Protein AF-A0A952BEF7-F1 (afdb_monomer)

Radius of gyration: 20.25 Å; Cα contacts (8 Å, |Δi|>4): 62; chains: 1; bounding box: 41×37×59 Å

Sequence (118 aa):
RTRELLAWWRDQSPYNELEHFIFFGRDGSTHLNAKTIGRKIPPAMVRAGIEIGDRWLSAHSLRHTYNTRLQKLLPEAMLRYMIGHKSRAMTKRYTHITPEERLVELQSALEQIDTAWE

Structure (mmCIF, N/CA/C/O backbone):
data_AF-A0A952BEF7-F1
#
_entry.id   AF-A0A952BEF7-F1
#
loop_
_atom_site.group_PDB
_atom_site.id
_atom_site.type_symbol
_atom_site.label_atom_id
_atom_site.label_alt_id
_atom_site.label_comp_id
_atom_site.label_asym_id
_atom_site.label_entity_id
_atom_site.label_seq_id
_atom_site.pdbx_PDB_ins_code
_atom_site.Cartn_x
_atom_site.Cartn_y
_atom_site.Cartn_z
_atom_site.occupancy
_atom_site.B_iso_or_equiv
_atom_site.auth_seq_id
_atom_site.auth_comp_id
_atom_site.auth_asym_id
_atom_site.auth_atom_id
_atom_site.pdbx_PDB_model_num
ATOM 1 N N . ARG A 1 1 ? -12.086 -6.585 -7.124 1.00 78.69 1 ARG A N 1
ATOM 2 C CA . ARG A 1 1 ? -11.290 -5.396 -7.524 1.00 78.69 1 ARG A CA 1
ATOM 3 C C . ARG A 1 1 ? -9.765 -5.571 -7.499 1.00 78.69 1 ARG A C 1
ATOM 5 O O . ARG A 1 1 ? -9.169 -5.477 -8.558 1.00 78.69 1 ARG A O 1
ATOM 12 N N . THR A 1 2 ? -9.082 -5.827 -6.369 1.00 81.81 2 THR A N 1
ATOM 13 C CA . THR A 1 2 ? -7.594 -5.936 -6.371 1.00 81.81 2 THR A CA 1
ATOM 14 C C . THR A 1 2 ? -7.068 -7.053 -7.279 1.00 81.81 2 THR A C 1
ATOM 16 O O . THR A 1 2 ? -6.123 -6.837 -8.029 1.00 81.81 2 THR A O 1
ATOM 19 N N . ARG A 1 3 ? -7.705 -8.233 -7.249 1.00 86.94 3 ARG A N 1
ATOM 20 C CA . ARG A 1 3 ? -7.354 -9.352 -8.138 1.00 86.94 3 ARG A CA 1
ATOM 21 C C . ARG A 1 3 ? -7.569 -9.010 -9.612 1.00 86.94 3 ARG A C 1
ATOM 23 O O . ARG A 1 3 ? -6.698 -9.310 -10.412 1.00 86.94 3 ARG A O 1
ATOM 30 N N . GLU A 1 4 ? -8.674 -8.342 -9.946 1.00 92.75 4 GLU A N 1
ATOM 31 C CA . GLU A 1 4 ? -8.949 -7.881 -11.317 1.00 92.75 4 GLU A CA 1
ATOM 32 C C . GLU A 1 4 ? -7.873 -6.910 -11.810 1.00 92.75 4 GLU A C 1
ATOM 34 O O . GLU A 1 4 ? -7.379 -7.072 -12.915 1.00 92.75 4 GLU A O 1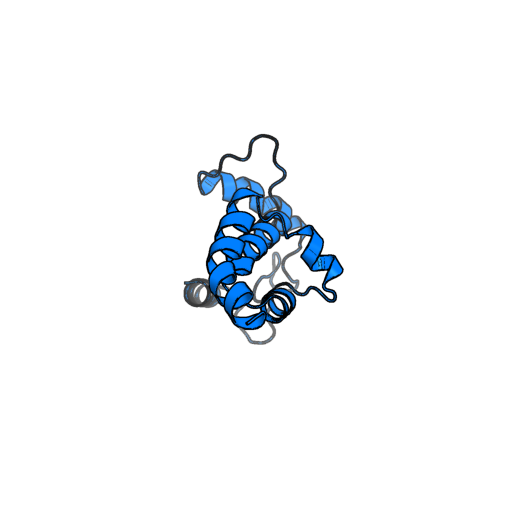
ATOM 39 N N . LEU A 1 5 ? -7.459 -5.941 -10.983 1.00 91.44 5 LEU A N 1
ATOM 40 C CA . LEU A 1 5 ? -6.411 -4.984 -11.357 1.00 91.44 5 LEU A CA 1
ATOM 41 C C . LEU A 1 5 ? -5.048 -5.656 -11.555 1.00 91.44 5 LEU A C 1
ATOM 43 O O . LEU A 1 5 ? -4.315 -5.287 -12.466 1.00 91.44 5 LEU A O 1
ATOM 47 N N . LEU A 1 6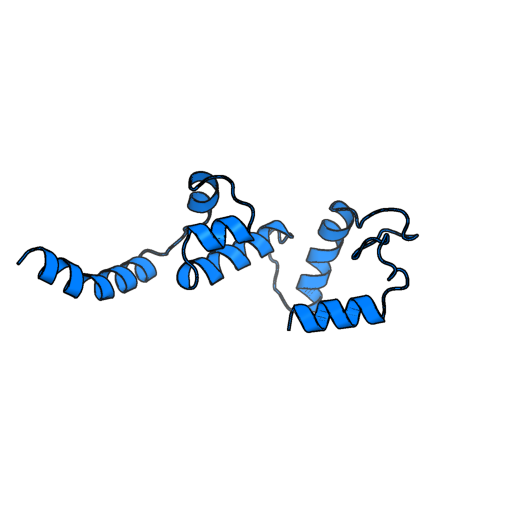 ? -4.705 -6.639 -10.718 1.00 90.06 6 LEU A N 1
ATOM 48 C CA . LEU A 1 6 ? -3.470 -7.411 -10.880 1.00 90.06 6 LEU A CA 1
ATOM 49 C C . LEU A 1 6 ? -3.515 -8.316 -12.114 1.00 90.06 6 LEU A C 1
ATOM 51 O O . LEU A 1 6 ? -2.504 -8.438 -12.798 1.00 90.06 6 LEU A O 1
ATOM 55 N N . ALA A 1 7 ? -4.664 -8.929 -12.404 1.00 91.62 7 ALA A N 1
ATOM 56 C CA . ALA A 1 7 ? -4.856 -9.718 -13.616 1.00 91.62 7 ALA A CA 1
ATOM 57 C C . ALA A 1 7 ? -4.721 -8.834 -14.862 1.00 91.62 7 ALA A C 1
ATOM 59 O O . ALA A 1 7 ? -3.889 -9.117 -15.714 1.00 91.62 7 ALA A O 1
ATOM 60 N N . TRP A 1 8 ? -5.429 -7.701 -14.888 1.00 94.69 8 TRP A N 1
ATOM 61 C CA . TRP A 1 8 ? -5.325 -6.700 -15.948 1.00 94.69 8 TRP A CA 1
ATOM 62 C C . TRP A 1 8 ? -3.883 -6.216 -16.156 1.00 94.69 8 TRP A C 1
ATOM 64 O O . TRP A 1 8 ? -3.414 -6.148 -17.286 1.00 94.69 8 TRP A O 1
ATOM 74 N N . TRP A 1 9 ? -3.152 -5.923 -15.074 1.00 93.50 9 TRP A N 1
ATOM 75 C CA . TRP A 1 9 ? -1.743 -5.532 -15.163 1.00 93.50 9 TRP A CA 1
ATOM 76 C C . TRP A 1 9 ? -0.878 -6.643 -15.763 1.00 93.50 9 TRP A C 1
ATOM 78 O O . TRP A 1 9 ? -0.046 -6.372 -16.624 1.00 93.50 9 TRP A O 1
ATOM 88 N N . ARG A 1 10 ? -1.075 -7.892 -15.329 1.00 92.06 10 ARG A N 1
ATOM 89 C CA . ARG A 1 10 ? -0.313 -9.041 -15.830 1.00 92.06 10 ARG A CA 1
ATOM 90 C C . ARG A 1 10 ? -0.546 -9.267 -17.323 1.00 92.06 10 ARG A C 1
ATOM 92 O O . ARG A 1 10 ? 0.412 -9.567 -18.025 1.00 92.06 10 ARG A O 1
ATOM 99 N N . ASP A 1 11 ? -1.773 -9.075 -17.798 1.00 93.50 11 ASP A N 1
ATOM 100 C CA . ASP A 1 11 ? -2.123 -9.231 -19.214 1.00 93.50 11 ASP A CA 1
ATOM 101 C C . ASP A 1 11 ? -1.455 -8.165 -20.102 1.00 93.50 11 ASP A C 1
ATOM 103 O O . ASP A 1 11 ? -1.219 -8.400 -21.283 1.00 93.50 11 ASP A O 1
ATOM 107 N N . GLN A 1 12 ? -1.117 -7.002 -19.535 1.00 92.81 12 GLN A N 1
ATOM 108 C CA . GLN A 1 12 ? -0.412 -5.921 -20.233 1.00 92.81 12 GLN A CA 1
ATOM 109 C C . GLN A 1 12 ? 1.100 -5.902 -19.971 1.00 92.81 12 GLN A C 1
ATOM 111 O O . GLN A 1 12 ? 1.825 -5.134 -20.606 1.00 92.81 12 GLN A O 1
ATOM 116 N N . SER A 1 13 ? 1.584 -6.702 -19.019 1.00 92.31 13 SER A N 1
ATOM 117 C CA . SER A 1 13 ? 2.989 -6.700 -18.627 1.00 92.31 13 SER A CA 1
ATOM 118 C C . SER A 1 13 ? 3.855 -7.294 -19.743 1.00 92.31 13 SER A C 1
ATOM 120 O O . SER A 1 13 ? 3.618 -8.434 -20.143 1.00 92.31 13 SER A O 1
ATOM 122 N N . PRO A 1 14 ? 4.908 -6.589 -20.199 1.00 93.19 14 PRO A N 1
ATOM 123 C CA . PRO A 1 14 ? 5.870 -7.143 -21.150 1.00 93.19 14 PRO A CA 1
ATOM 124 C C . PRO A 1 14 ? 6.698 -8.296 -20.557 1.00 93.19 14 PRO A C 1
ATOM 126 O O . PRO A 1 14 ? 7.295 -9.057 -21.309 1.00 93.19 14 PRO A O 1
ATOM 129 N N . TYR A 1 15 ? 6.721 -8.439 -19.226 1.00 91.69 15 TYR A N 1
ATOM 130 C CA . TYR A 1 15 ? 7.379 -9.536 -18.514 1.00 91.69 15 TYR A CA 1
ATOM 131 C C . TYR A 1 15 ? 6.325 -10.306 -17.711 1.00 91.69 15 TYR A C 1
ATOM 133 O O . TYR A 1 15 ? 5.848 -9.820 -16.680 1.00 91.69 15 TYR A O 1
ATOM 141 N N . ASN A 1 16 ? 5.898 -11.467 -18.210 1.00 89.81 16 ASN A N 1
ATOM 142 C CA . ASN A 1 16 ? 4.771 -12.225 -17.641 1.00 89.81 16 ASN A CA 1
ATOM 143 C C . ASN A 1 16 ? 5.035 -13.731 -17.441 1.00 89.81 16 ASN A C 1
ATOM 145 O O . ASN A 1 16 ? 4.164 -14.438 -16.936 1.00 89.81 16 ASN A O 1
ATOM 149 N N . GLU A 1 17 ? 6.229 -14.213 -17.790 1.00 89.38 17 GLU A N 1
ATOM 150 C CA . GLU A 1 17 ? 6.688 -15.561 -17.431 1.00 89.38 17 GLU A CA 1
ATOM 151 C C . GLU A 1 17 ? 6.907 -15.741 -15.919 1.00 89.38 17 GLU A C 1
ATOM 153 O O . GLU A 1 17 ? 7.021 -14.774 -15.165 1.00 89.38 17 GLU A O 1
ATOM 158 N N . LEU A 1 18 ? 6.982 -17.000 -15.476 1.00 87.81 18 LEU A N 1
ATOM 159 C CA . LEU A 1 18 ? 7.004 -17.385 -14.060 1.00 87.81 18 LEU A CA 1
ATOM 160 C C . LEU A 1 18 ? 8.180 -16.789 -13.268 1.00 87.81 18 LEU A C 1
ATOM 162 O O . LEU A 1 18 ? 8.030 -16.492 -12.085 1.00 87.81 18 LEU A O 1
ATOM 166 N N . GLU A 1 19 ? 9.335 -16.621 -13.909 1.00 89.94 19 GLU A N 1
ATOM 167 C CA . GLU A 1 19 ? 10.563 -16.126 -13.272 1.00 89.94 19 GLU A CA 1
ATOM 168 C C . GLU A 1 19 ? 10.647 -14.595 -13.243 1.00 89.94 19 GLU A C 1
ATOM 170 O O . GLU A 1 19 ? 11.476 -14.020 -12.534 1.00 89.94 19 GLU A O 1
ATOM 175 N N . HIS A 1 20 ? 9.773 -13.910 -13.982 1.00 93.25 20 HIS A N 1
ATOM 176 C CA . HIS A 1 20 ? 9.775 -12.460 -14.040 1.00 93.25 20 HIS A CA 1
ATOM 177 C C . HIS A 1 20 ? 9.164 -11.830 -12.788 1.00 93.25 20 HIS A C 1
ATOM 179 O O . HIS A 1 20 ? 8.199 -12.311 -12.188 1.00 93.25 20 HIS A O 1
ATOM 185 N N . PHE A 1 21 ? 9.686 -10.662 -12.418 1.00 94.50 21 PHE A N 1
ATOM 186 C CA . PHE A 1 21 ? 9.082 -9.860 -11.365 1.00 94.50 21 PHE A CA 1
ATOM 187 C C . PHE A 1 21 ? 7.706 -9.337 -11.795 1.00 94.50 21 PHE A C 1
ATOM 189 O O . PHE A 1 21 ? 7.577 -8.691 -12.831 1.00 94.50 21 PHE A O 1
ATOM 196 N N . ILE A 1 22 ? 6.697 -9.496 -10.929 1.00 92.88 22 ILE A N 1
ATOM 197 C CA . ILE A 1 22 ? 5.346 -8.930 -11.136 1.00 92.88 22 ILE A CA 1
ATOM 198 C C . ILE A 1 22 ? 5.408 -7.404 -11.336 1.00 92.88 22 ILE A C 1
ATOM 200 O O . ILE A 1 22 ? 4.677 -6.839 -12.148 1.00 92.88 22 ILE A O 1
ATOM 204 N N . PHE A 1 23 ? 6.287 -6.734 -10.585 1.00 94.19 23 PHE A N 1
ATOM 205 C CA . PHE A 1 23 ? 6.613 -5.321 -10.751 1.00 94.19 23 PHE A CA 1
ATOM 206 C C . PHE A 1 23 ? 8.121 -5.183 -10.936 1.00 94.19 23 PHE A C 1
ATOM 208 O O . PHE A 1 23 ? 8.900 -5.477 -10.026 1.00 94.19 23 PHE A O 1
ATOM 215 N N . PHE A 1 24 ? 8.520 -4.712 -12.108 1.00 94.88 24 PHE A N 1
ATOM 216 C CA . PHE A 1 24 ? 9.899 -4.739 -12.575 1.00 94.88 24 PHE A CA 1
ATOM 217 C C . PHE A 1 24 ? 10.488 -3.329 -12.744 1.00 94.88 24 PHE A C 1
ATOM 219 O O . PHE A 1 24 ? 9.785 -2.314 -12.720 1.00 94.88 24 PHE A O 1
ATOM 226 N N . GLY A 1 25 ? 11.816 -3.280 -12.844 1.00 92.31 25 GLY A N 1
ATOM 227 C CA . GLY A 1 25 ? 12.612 -2.099 -13.151 1.00 92.31 25 GLY A CA 1
ATOM 228 C C . GLY A 1 25 ? 12.519 -1.702 -14.626 1.00 92.31 25 GLY A C 1
ATOM 229 O O . GLY A 1 25 ? 11.516 -1.928 -15.286 1.00 92.31 25 GLY A O 1
ATOM 230 N N . ARG A 1 26 ? 13.558 -1.065 -15.169 1.00 89.19 26 ARG A N 1
ATOM 231 C CA . ARG A 1 26 ? 13.511 -0.532 -16.542 1.00 89.19 26 ARG A CA 1
ATOM 232 C C . ARG A 1 26 ? 13.467 -1.624 -17.621 1.00 89.19 26 ARG A C 1
ATOM 234 O O . ARG A 1 26 ? 12.824 -1.422 -18.643 1.00 89.19 26 ARG A O 1
ATOM 241 N N . ASP A 1 27 ? 14.152 -2.736 -17.396 1.00 89.88 27 ASP A N 1
ATOM 242 C CA . ASP A 1 27 ? 14.457 -3.774 -18.390 1.00 89.88 27 ASP A CA 1
ATOM 243 C C . ASP A 1 27 ? 14.017 -5.183 -17.953 1.00 89.88 27 ASP A C 1
ATOM 245 O O . ASP A 1 27 ? 14.472 -6.173 -18.511 1.00 89.88 27 ASP A O 1
ATOM 249 N N . GLY A 1 28 ? 13.174 -5.297 -16.920 1.00 91.00 28 GLY A N 1
ATOM 250 C CA . GLY A 1 28 ? 12.707 -6.599 -16.426 1.00 91.00 28 GLY A CA 1
ATOM 251 C C . GLY A 1 28 ? 13.703 -7.350 -15.535 1.00 91.00 28 GLY A C 1
ATOM 252 O O . GLY A 1 28 ? 13.282 -8.177 -14.733 1.00 91.00 28 GLY A O 1
ATOM 253 N N . SER A 1 29 ? 14.997 -7.015 -15.599 1.00 91.44 29 SER A N 1
ATOM 254 C CA . SER A 1 29 ? 16.075 -7.752 -14.914 1.00 91.44 29 SER A CA 1
ATOM 255 C C . SER A 1 29 ? 16.083 -7.578 -13.393 1.00 91.44 29 SER A C 1
ATOM 257 O O . SER A 1 29 ? 16.651 -8.381 -12.656 1.00 91.44 29 SER A O 1
ATOM 259 N N . THR A 1 30 ? 15.460 -6.507 -12.906 1.00 93.62 30 THR A N 1
ATOM 260 C CA . THR A 1 30 ? 15.425 -6.138 -11.490 1.00 93.62 30 THR A CA 1
ATOM 261 C C . THR A 1 30 ? 14.000 -5.877 -11.036 1.00 93.62 30 THR A C 1
ATOM 263 O O . THR A 1 30 ? 13.136 -5.477 -11.819 1.00 93.62 30 THR A O 1
ATOM 266 N N . HIS A 1 31 ? 13.742 -6.063 -9.743 1.00 94.62 31 HIS A N 1
ATOM 267 C CA . HIS A 1 31 ? 12.461 -5.697 -9.152 1.00 94.62 31 HIS A CA 1
ATOM 268 C C . HIS A 1 31 ? 12.283 -4.170 -9.109 1.00 94.62 31 HIS A C 1
ATOM 270 O O . HIS A 1 31 ? 13.245 -3.395 -9.069 1.00 94.62 31 HIS A O 1
ATOM 276 N N . LEU A 1 32 ? 11.031 -3.715 -9.035 1.00 94.50 32 LEU A N 1
ATOM 277 C CA . LEU A 1 32 ? 10.725 -2.303 -8.831 1.00 94.50 32 LEU A CA 1
ATOM 278 C C . LEU A 1 32 ? 11.377 -1.782 -7.535 1.00 94.50 32 LEU A C 1
ATOM 280 O O . LEU A 1 32 ? 11.212 -2.345 -6.451 1.00 94.50 32 LEU A O 1
ATOM 284 N N . ASN A 1 33 ? 12.119 -0.678 -7.637 1.00 93.56 33 ASN A N 1
ATOM 285 C CA . ASN A 1 33 ? 12.813 -0.083 -6.498 1.00 93.56 33 ASN A CA 1
ATOM 286 C C . ASN A 1 33 ? 11.838 0.685 -5.581 1.00 93.56 33 ASN A C 1
ATOM 288 O O . ASN A 1 33 ? 11.010 1.471 -6.049 1.00 93.56 33 ASN A O 1
ATOM 292 N N . ALA A 1 34 ? 11.993 0.547 -4.260 1.00 91.06 34 ALA A N 1
ATOM 293 C CA . ALA A 1 34 ? 11.182 1.263 -3.273 1.00 91.06 34 ALA A CA 1
ATOM 294 C C .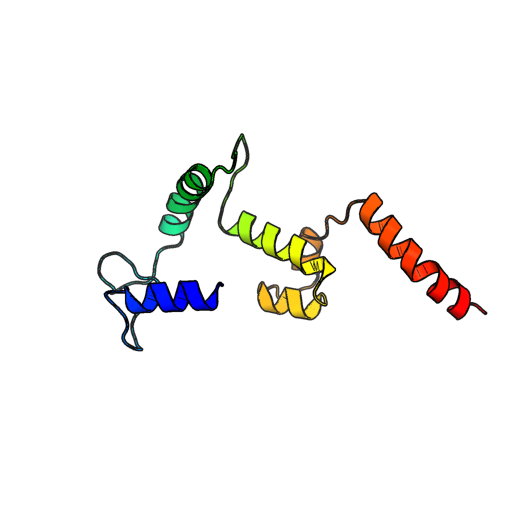 ALA A 1 34 ? 11.256 2.797 -3.424 1.00 91.06 34 ALA A C 1
ATOM 296 O O . ALA A 1 34 ? 10.252 3.489 -3.249 1.00 91.06 34 ALA A O 1
ATOM 297 N N . LYS A 1 35 ? 12.416 3.344 -3.820 1.00 91.69 35 LYS A N 1
ATOM 298 C CA . LYS A 1 35 ? 12.581 4.777 -4.122 1.00 91.69 35 LYS A CA 1
ATOM 299 C C . LYS A 1 35 ? 11.709 5.209 -5.301 1.00 91.69 35 LYS A C 1
ATOM 301 O O . LYS A 1 35 ? 11.161 6.310 -5.280 1.00 91.69 35 LYS A O 1
ATOM 306 N N . THR A 1 36 ? 11.548 4.351 -6.309 1.00 93.31 36 THR A N 1
ATOM 307 C CA . THR A 1 36 ? 10.660 4.615 -7.449 1.00 93.31 36 THR A CA 1
ATOM 308 C C . THR A 1 36 ? 9.214 4.710 -6.982 1.00 93.31 36 THR A C 1
ATOM 310 O O . THR A 1 36 ? 8.538 5.677 -7.318 1.00 93.31 36 THR A O 1
ATOM 313 N N . ILE A 1 37 ? 8.763 3.778 -6.137 1.00 92.06 37 ILE A N 1
ATOM 314 C CA . ILE A 1 37 ? 7.419 3.822 -5.540 1.00 92.06 37 ILE A CA 1
ATOM 315 C C . ILE A 1 37 ? 7.228 5.121 -4.747 1.00 92.06 37 ILE A C 1
ATOM 317 O O . ILE A 1 37 ? 6.257 5.841 -4.972 1.00 92.06 37 ILE A O 1
ATOM 321 N N . GLY A 1 38 ? 8.184 5.465 -3.878 1.00 91.31 38 GLY A N 1
ATOM 322 C CA . GLY A 1 38 ? 8.142 6.694 -3.082 1.00 91.31 38 GLY A CA 1
ATOM 323 C C . GLY A 1 38 ? 7.999 7.959 -3.934 1.00 91.31 38 GLY A C 1
ATOM 324 O O . GLY A 1 38 ? 7.208 8.831 -3.598 1.00 91.31 38 GLY A O 1
ATOM 325 N N . ARG A 1 39 ? 8.684 8.029 -5.082 1.00 91.69 39 ARG A N 1
ATOM 326 C CA . ARG A 1 39 ? 8.567 9.149 -6.036 1.00 91.69 39 ARG A CA 1
ATOM 327 C C . ARG A 1 39 ? 7.243 9.164 -6.804 1.00 91.69 39 ARG A C 1
ATOM 329 O O . ARG A 1 39 ? 6.805 10.224 -7.238 1.00 91.69 39 ARG A O 1
ATOM 336 N N . LYS A 1 40 ? 6.617 8.004 -7.023 1.00 92.50 40 LYS A N 1
ATOM 337 C CA . LYS A 1 40 ? 5.387 7.876 -7.825 1.00 92.50 40 LYS A CA 1
ATOM 338 C C . LYS A 1 40 ? 4.104 8.055 -7.012 1.00 92.50 40 LYS A C 1
ATOM 340 O O . LYS A 1 40 ? 3.087 8.412 -7.603 1.00 92.50 40 LYS A O 1
ATOM 345 N N . ILE A 1 41 ? 4.141 7.852 -5.694 1.00 92.06 41 ILE A N 1
ATOM 346 C CA . ILE A 1 41 ? 2.961 7.980 -4.827 1.00 92.06 41 ILE A CA 1
ATOM 347 C C . ILE A 1 41 ? 2.421 9.417 -4.766 1.00 92.06 41 ILE A C 1
ATOM 349 O O . ILE A 1 41 ? 1.251 9.583 -5.103 1.00 92.06 41 ILE A O 1
ATOM 353 N N . PRO A 1 42 ? 3.205 10.459 -4.421 1.00 89.50 42 PRO A N 1
ATOM 354 C CA . PRO A 1 42 ? 2.677 11.821 -4.331 1.00 89.50 42 PRO A CA 1
ATOM 355 C C . PRO A 1 42 ? 1.951 12.297 -5.602 1.00 89.50 42 PRO A C 1
ATOM 357 O O . PRO A 1 42 ? 0.787 12.683 -5.498 1.00 89.50 42 PRO A O 1
ATOM 360 N N . PRO A 1 43 ? 2.521 12.181 -6.823 1.00 91.19 43 PRO A N 1
ATOM 361 C CA . PRO A 1 43 ? 1.797 12.599 -8.021 1.00 91.19 43 PRO A CA 1
ATOM 362 C C . PRO A 1 43 ? 0.579 11.713 -8.324 1.00 91.19 43 PRO A C 1
ATOM 364 O O . PRO A 1 43 ? -0.358 12.177 -8.967 1.00 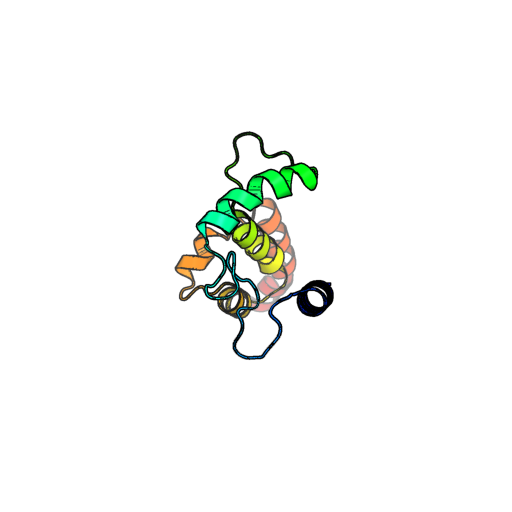91.19 43 PRO A O 1
ATOM 367 N N . ALA A 1 44 ? 0.560 10.444 -7.895 1.00 92.94 44 ALA A N 1
ATOM 368 C CA . ALA A 1 44 ? -0.626 9.596 -8.024 1.00 92.94 44 ALA A CA 1
ATOM 369 C C . ALA A 1 44 ? -1.768 10.049 -7.103 1.00 92.94 44 ALA A C 1
ATOM 371 O O . ALA A 1 44 ? -2.917 10.034 -7.533 1.00 92.94 44 ALA A O 1
ATOM 372 N N . MET A 1 45 ? -1.455 10.502 -5.884 1.00 91.31 45 MET A N 1
ATOM 373 C CA . MET A 1 45 ? -2.443 11.063 -4.954 1.00 91.31 45 MET A CA 1
ATOM 374 C C . MET A 1 45 ? -3.063 12.347 -5.512 1.00 91.31 45 MET A C 1
ATOM 376 O O . MET A 1 45 ? -4.282 12.482 -5.501 1.00 91.31 45 MET A O 1
ATOM 380 N N . VAL A 1 46 ? -2.245 13.229 -6.101 1.00 91.06 46 VAL A N 1
ATOM 381 C CA . VAL A 1 46 ? -2.736 14.447 -6.772 1.00 91.06 46 VAL A CA 1
ATOM 382 C C . VAL A 1 46 ? -3.693 14.101 -7.916 1.00 91.06 46 VAL A C 1
ATOM 384 O O . VAL A 1 46 ? -4.789 14.646 -7.979 1.00 91.06 46 VAL A O 1
ATOM 387 N N . ARG A 1 47 ? -3.336 13.145 -8.789 1.00 94.50 47 ARG A N 1
ATOM 388 C CA . ARG A 1 47 ? -4.232 12.691 -9.874 1.00 94.50 47 ARG A CA 1
ATOM 389 C C . ARG A 1 47 ? -5.531 12.064 -9.367 1.00 94.50 47 ARG A C 1
ATOM 391 O O . ARG A 1 47 ? -6.529 12.098 -10.073 1.00 94.50 47 ARG A O 1
ATOM 398 N N . ALA A 1 48 ? -5.508 11.480 -8.173 1.00 92.81 48 ALA A N 1
ATOM 399 C CA . ALA A 1 48 ? -6.688 10.924 -7.523 1.00 92.81 48 ALA A CA 1
ATOM 400 C C . ALA A 1 48 ? -7.541 11.985 -6.800 1.00 92.81 48 ALA A C 1
ATOM 402 O O . ALA A 1 48 ? -8.533 11.619 -6.175 1.00 92.81 48 ALA A O 1
ATOM 403 N N . GLY A 1 49 ? -7.164 13.270 -6.851 1.00 94.44 49 GLY A N 1
ATOM 404 C CA . GLY A 1 49 ? -7.877 14.353 -6.169 1.00 94.44 49 GLY A CA 1
ATOM 405 C C . GLY A 1 49 ? -7.682 14.363 -4.650 1.00 94.44 49 GLY A C 1
ATOM 406 O O . GLY A 1 49 ? -8.511 14.905 -3.929 1.00 94.44 49 GLY A O 1
ATOM 407 N N . ILE A 1 50 ? -6.617 13.737 -4.141 1.00 91.56 50 ILE A N 1
ATOM 408 C CA . ILE A 1 50 ? -6.321 13.707 -2.705 1.00 91.56 50 ILE A CA 1
ATOM 409 C C . ILE A 1 50 ? -5.494 14.941 -2.347 1.00 91.56 50 ILE A C 1
ATOM 411 O O . ILE A 1 50 ? -4.339 15.066 -2.760 1.00 91.56 50 ILE A O 1
ATOM 415 N N . GLU A 1 51 ? -6.066 15.826 -1.534 1.00 88.00 51 GLU A N 1
ATOM 416 C CA . GLU A 1 51 ? -5.370 16.997 -0.999 1.00 88.00 51 GLU A CA 1
ATOM 417 C C . GLU A 1 51 ? -4.254 16.563 -0.046 1.00 88.00 51 GLU A C 1
ATOM 419 O O . GLU A 1 51 ? -4.502 15.925 0.975 1.00 88.00 51 GLU A O 1
ATOM 424 N N . ILE A 1 52 ? -3.001 16.871 -0.371 1.00 83.56 52 ILE A N 1
ATOM 425 C CA . ILE A 1 52 ? -1.854 16.405 0.420 1.00 83.56 52 ILE A CA 1
ATOM 426 C C . ILE A 1 52 ? -1.578 17.357 1.595 1.00 83.56 52 ILE A C 1
ATOM 428 O O . ILE A 1 52 ? -1.387 16.884 2.720 1.00 83.56 52 ILE A O 1
ATOM 432 N N . GLY A 1 53 ? -1.635 18.674 1.363 1.00 85.50 53 GLY A N 1
ATOM 433 C CA . GLY A 1 53 ? -1.248 19.691 2.347 1.00 85.50 53 GLY A CA 1
ATOM 434 C C . GLY A 1 53 ? 0.183 19.465 2.845 1.00 85.50 53 GLY A C 1
ATOM 435 O O . GLY A 1 53 ? 1.044 19.030 2.082 1.00 85.50 53 GLY A O 1
ATOM 436 N N . ASP A 1 54 ? 0.402 19.649 4.146 1.00 84.81 54 ASP A N 1
ATOM 437 C CA . ASP A 1 54 ? 1.704 19.429 4.799 1.00 84.81 54 ASP A CA 1
ATOM 438 C C . ASP A 1 54 ? 1.986 17.951 5.135 1.00 84.81 54 ASP A C 1
ATOM 440 O O . ASP A 1 54 ? 2.944 17.616 5.835 1.00 84.81 54 ASP A O 1
ATOM 444 N N . ARG A 1 55 ? 1.140 17.021 4.670 1.00 84.19 55 ARG A N 1
ATOM 445 C CA . ARG A 1 55 ? 1.247 15.602 5.029 1.00 84.19 55 ARG A CA 1
ATOM 446 C C . ARG A 1 55 ? 2.226 14.872 4.122 1.00 84.19 55 ARG A C 1
ATOM 448 O O . ARG A 1 55 ? 2.108 14.879 2.900 1.00 84.19 55 ARG A O 1
ATOM 455 N N . TRP A 1 56 ? 3.115 14.089 4.725 1.00 83.19 56 TRP A N 1
ATOM 456 C CA . TRP A 1 56 ? 3.957 13.159 3.977 1.00 83.19 56 TRP A CA 1
ATOM 457 C C . TRP A 1 56 ? 3.199 11.864 3.636 1.00 83.19 56 TRP A C 1
ATOM 459 O O . TRP A 1 56 ? 3.145 10.910 4.423 1.00 83.19 56 TRP A O 1
ATOM 469 N N . LEU A 1 57 ? 2.596 11.813 2.445 1.00 87.50 57 LEU A N 1
ATOM 470 C CA . LEU A 1 57 ? 1.910 10.617 1.951 1.00 87.50 57 LEU A CA 1
ATOM 471 C C . LEU A 1 57 ? 2.884 9.657 1.261 1.00 87.50 57 LEU A C 1
ATOM 473 O O . LEU A 1 57 ? 3.508 9.969 0.249 1.00 87.50 57 LEU A O 1
ATOM 477 N N . SER A 1 58 ? 2.980 8.447 1.806 1.00 90.00 58 SER A N 1
ATOM 478 C CA . SER A 1 58 ? 3.867 7.386 1.331 1.00 90.00 58 SER A CA 1
ATOM 479 C C . SER A 1 58 ? 3.156 6.031 1.310 1.00 90.00 58 SER A C 1
ATOM 481 O O . SER A 1 58 ? 2.018 5.890 1.763 1.00 90.00 58 SER A O 1
ATOM 483 N N . ALA A 1 59 ? 3.856 4.989 0.852 1.00 90.00 59 ALA A N 1
ATOM 484 C CA . ALA A 1 59 ? 3.364 3.614 0.948 1.00 90.00 59 ALA A CA 1
ATOM 485 C C . ALA A 1 59 ? 3.085 3.205 2.406 1.00 90.00 59 ALA A C 1
ATOM 487 O O . ALA A 1 59 ? 2.192 2.402 2.672 1.00 90.00 59 ALA A O 1
ATOM 488 N N . HIS A 1 60 ? 3.826 3.773 3.364 1.00 88.00 60 HIS A N 1
ATOM 489 C CA . HIS A 1 60 ? 3.577 3.539 4.780 1.00 88.00 60 HIS A CA 1
ATOM 490 C C . HIS A 1 60 ? 2.251 4.167 5.224 1.00 88.00 60 HIS A C 1
ATOM 492 O O . HIS A 1 60 ? 1.467 3.500 5.889 1.00 88.00 60 HIS A O 1
ATOM 498 N N . SER A 1 61 ? 1.935 5.383 4.768 1.00 88.44 61 SER A N 1
ATOM 499 C CA . SER A 1 61 ? 0.659 6.062 5.045 1.00 88.44 61 SER A CA 1
ATOM 500 C C . SER A 1 61 ? -0.544 5.266 4.504 1.00 88.44 61 SER A C 1
ATOM 502 O O . SER A 1 61 ? -1.586 5.166 5.154 1.00 88.44 61 SER A O 1
ATOM 504 N N . LEU A 1 62 ? -0.383 4.611 3.348 1.00 88.88 62 LEU A N 1
ATOM 505 C CA . LEU A 1 62 ? -1.389 3.687 2.810 1.00 88.88 62 LEU A CA 1
ATOM 506 C C . LEU A 1 62 ? -1.536 2.422 3.668 1.00 88.88 62 LEU A C 1
ATOM 508 O O . LEU A 1 62 ? -2.660 2.001 3.934 1.00 88.88 62 LEU A O 1
ATOM 512 N N . ARG A 1 63 ? -0.428 1.849 4.162 1.00 88.31 63 ARG A N 1
ATOM 513 C CA . ARG A 1 63 ? -0.469 0.725 5.117 1.00 88.31 63 ARG A CA 1
ATOM 514 C C . ARG A 1 63 ? -1.173 1.119 6.419 1.00 88.31 63 ARG A C 1
ATOM 516 O O . ARG A 1 63 ? -1.969 0.333 6.920 1.00 88.31 63 ARG A O 1
ATOM 523 N N . HIS A 1 64 ? -0.926 2.325 6.935 1.00 86.12 64 HIS A N 1
ATOM 524 C CA . HIS A 1 64 ? -1.657 2.861 8.088 1.00 86.12 64 HIS A CA 1
ATOM 525 C C . HIS A 1 64 ? -3.160 2.889 7.820 1.00 86.12 64 HIS A C 1
ATOM 527 O O . HIS A 1 64 ? -3.921 2.340 8.607 1.00 86.12 64 HIS A O 1
ATOM 533 N N . THR A 1 65 ? -3.568 3.458 6.683 1.00 86.56 65 THR A N 1
ATOM 534 C CA . THR A 1 65 ? -4.983 3.546 6.286 1.00 86.56 65 THR A CA 1
ATOM 535 C C . THR A 1 65 ? -5.627 2.165 6.160 1.00 86.56 65 THR A C 1
ATOM 537 O O . THR A 1 65 ? -6.753 1.957 6.602 1.00 86.56 65 THR A O 1
ATOM 540 N N . TYR A 1 66 ? -4.910 1.201 5.576 1.00 87.81 66 TYR A N 1
ATOM 541 C CA . TYR A 1 66 ? -5.360 -0.185 5.489 1.00 87.81 66 TYR A CA 1
ATOM 542 C C . TYR A 1 66 ? -5.567 -0.797 6.880 1.00 87.81 66 TYR A C 1
ATOM 544 O O . TYR A 1 66 ? -6.611 -1.386 7.149 1.00 87.81 66 TYR A O 1
ATOM 552 N N . ASN A 1 67 ? -4.600 -0.611 7.781 1.00 86.44 67 ASN A N 1
ATOM 553 C CA . ASN A 1 67 ? -4.681 -1.136 9.136 1.00 86.44 67 ASN A CA 1
ATOM 554 C C . ASN A 1 67 ? -5.841 -0.522 9.931 1.00 86.44 67 ASN A C 1
ATOM 556 O O . ASN A 1 67 ? -6.622 -1.261 10.518 1.00 86.44 67 ASN A O 1
ATOM 560 N N . THR A 1 68 ? -5.980 0.806 9.943 1.00 82.25 68 THR A N 1
ATOM 561 C CA . THR A 1 68 ? -7.038 1.477 10.717 1.00 82.25 68 THR A CA 1
ATOM 562 C C . THR A 1 68 ? -8.432 1.124 10.206 1.00 82.25 68 THR A C 1
ATOM 564 O O . THR A 1 68 ? -9.326 0.873 11.007 1.00 82.25 68 THR A O 1
ATOM 567 N N . ARG A 1 69 ? -8.621 1.019 8.882 1.00 84.50 69 ARG A N 1
ATOM 568 C CA . ARG A 1 69 ? -9.915 0.625 8.301 1.00 84.50 69 ARG A CA 1
ATOM 569 C C . ARG A 1 69 ? -10.303 -0.814 8.619 1.00 84.50 69 ARG A C 1
ATOM 571 O O . ARG A 1 69 ? -11.479 -1.083 8.834 1.00 84.50 69 ARG A O 1
ATOM 578 N N . LEU A 1 70 ? -9.343 -1.737 8.623 1.00 85.62 70 LEU A N 1
ATOM 579 C CA . LEU A 1 70 ? -9.635 -3.155 8.835 1.00 85.62 70 LEU A CA 1
ATOM 580 C C . LEU A 1 70 ? -9.598 -3.589 10.296 1.00 85.62 70 LEU A C 1
ATOM 582 O O . LEU A 1 70 ? -10.100 -4.662 10.606 1.00 85.62 70 LEU A O 1
ATOM 586 N N . GLN A 1 71 ? -9.057 -2.769 11.195 1.00 83.69 71 GLN A N 1
ATOM 587 C CA . GLN A 1 71 ? -9.018 -3.066 12.627 1.00 83.69 71 GLN A CA 1
ATOM 588 C C . GLN A 1 71 ? -10.401 -3.343 13.223 1.00 83.69 71 GLN A C 1
ATOM 590 O O . GLN A 1 71 ? -10.513 -4.203 14.087 1.00 83.69 71 GLN A O 1
ATOM 595 N N . LYS A 1 72 ? -11.442 -2.664 12.730 1.00 78.12 72 LYS A N 1
ATOM 596 C CA . LYS A 1 72 ? -12.830 -2.866 13.175 1.00 78.12 72 LYS A CA 1
ATOM 597 C C . LYS A 1 72 ? -13.511 -4.081 12.540 1.00 78.12 72 LYS A C 1
ATOM 599 O O . LYS A 1 72 ? -14.573 -4.490 12.984 1.00 78.12 72 LYS A O 1
ATOM 604 N N . LEU A 1 73 ? -12.937 -4.619 11.463 1.00 81.44 73 LEU A N 1
ATOM 605 C CA . LEU A 1 73 ? -13.557 -5.664 10.642 1.00 81.44 73 LEU A CA 1
ATOM 606 C C . LEU A 1 73 ? -12.893 -7.028 10.818 1.00 81.44 73 LEU A C 1
ATOM 608 O O . LEU A 1 73 ? -13.510 -8.050 10.533 1.00 81.44 73 LEU A O 1
ATOM 612 N N . LEU A 1 74 ? -11.626 -7.053 11.234 1.00 82.00 74 LEU A N 1
ATOM 613 C CA . LEU A 1 74 ? -10.820 -8.262 11.309 1.00 82.00 74 LEU A CA 1
ATOM 614 C C . LEU A 1 74 ? -10.264 -8.467 12.720 1.00 82.00 74 LEU A C 1
ATOM 616 O O . LEU A 1 74 ? -9.797 -7.507 13.336 1.00 82.00 74 LEU A O 1
ATOM 620 N N . PRO A 1 75 ? -10.190 -9.722 13.200 1.00 87.38 75 PRO A N 1
ATOM 621 C CA . PRO A 1 75 ? -9.472 -10.039 14.426 1.00 87.38 75 PRO A CA 1
ATOM 622 C C . PRO A 1 75 ? -8.023 -9.533 14.380 1.00 87.38 75 PRO A C 1
ATOM 624 O O . PRO A 1 75 ? -7.332 -9.686 13.367 1.00 87.38 75 PRO A O 1
ATOM 627 N N . GLU A 1 76 ? -7.523 -8.999 15.500 1.00 84.00 76 GLU A N 1
ATOM 628 C CA . GLU A 1 76 ? -6.183 -8.390 15.591 1.00 84.00 76 GLU A CA 1
ATOM 629 C C . GLU A 1 76 ? -5.075 -9.325 15.072 1.00 84.00 76 GLU A C 1
ATOM 631 O O . GLU A 1 76 ? -4.154 -8.889 14.380 1.00 84.00 76 GLU A O 1
ATOM 636 N N . ALA A 1 77 ? -5.166 -10.624 15.374 1.00 84.69 77 ALA A N 1
ATOM 637 C CA . ALA A 1 77 ? -4.200 -11.626 14.925 1.00 84.69 77 ALA A CA 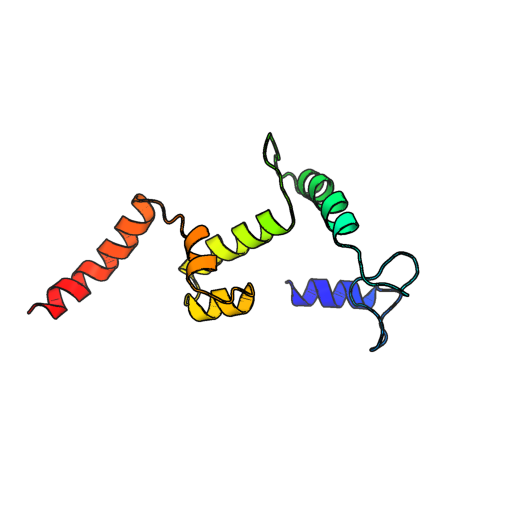1
ATOM 638 C C . ALA A 1 77 ? -4.163 -11.771 13.393 1.00 84.69 77 ALA A C 1
ATOM 640 O O . ALA A 1 77 ? -3.082 -11.844 12.806 1.00 84.69 77 ALA A O 1
ATOM 641 N N . MET A 1 78 ? -5.330 -11.752 12.743 1.00 86.62 78 MET A N 1
ATOM 642 C CA . MET A 1 78 ? -5.449 -11.837 11.288 1.00 86.62 78 MET A CA 1
ATOM 643 C C . MET A 1 78 ? -4.915 -10.565 10.629 1.00 86.62 78 MET A C 1
ATOM 645 O O . MET A 1 78 ? -4.098 -10.638 9.712 1.00 86.62 78 MET A O 1
ATOM 649 N N . LEU A 1 79 ? -5.298 -9.394 11.143 1.00 86.88 79 LEU A N 1
ATOM 650 C CA . LEU A 1 79 ? -4.813 -8.117 10.624 1.00 86.88 79 LEU A CA 1
ATOM 651 C C . LEU A 1 79 ? -3.285 -8.004 10.730 1.00 86.88 79 LEU A C 1
ATOM 653 O O . LEU A 1 79 ? -2.623 -7.626 9.765 1.00 86.88 79 LEU A O 1
ATOM 657 N N . ARG A 1 80 ? -2.713 -8.413 11.870 1.00 87.56 80 ARG A N 1
ATOM 658 C CA . ARG A 1 80 ? -1.260 -8.482 12.096 1.00 87.56 80 ARG A CA 1
ATOM 659 C C . ARG A 1 80 ? -0.538 -9.352 11.080 1.00 87.56 80 ARG A C 1
ATOM 661 O O . ARG A 1 80 ? 0.514 -8.944 10.584 1.00 87.56 80 ARG A O 1
ATOM 668 N N . TYR A 1 81 ? -1.092 -10.526 10.786 1.00 87.75 81 TYR A N 1
ATOM 669 C CA . TYR A 1 81 ? -0.552 -11.425 9.774 1.00 87.75 81 TYR A CA 1
ATOM 670 C C . TYR A 1 81 ? -0.538 -10.748 8.396 1.00 87.75 81 TYR A C 1
ATOM 672 O O . TYR A 1 81 ? 0.507 -10.698 7.752 1.00 87.75 81 TYR A O 1
ATOM 680 N N . MET A 1 82 ? -1.651 -10.126 7.991 1.00 85.38 82 MET A N 1
ATOM 681 C CA . MET A 1 82 ? -1.777 -9.477 6.678 1.00 85.38 82 MET A CA 1
ATOM 682 C C . MET A 1 82 ? -0.816 -8.298 6.473 1.00 85.38 82 MET A C 1
ATOM 684 O O . MET A 1 82 ? -0.322 -8.090 5.367 1.00 85.38 82 MET A O 1
ATOM 688 N N . ILE A 1 83 ? -0.549 -7.509 7.517 1.00 86.75 83 ILE A N 1
ATOM 689 C CA . ILE A 1 83 ? 0.342 -6.337 7.432 1.00 86.75 83 ILE A CA 1
ATOM 690 C C . ILE A 1 83 ? 1.812 -6.664 7.739 1.00 86.75 83 ILE A C 1
ATOM 692 O O . ILE A 1 83 ? 2.669 -5.789 7.598 1.00 86.75 83 ILE A O 1
ATOM 696 N N . GLY A 1 84 ? 2.110 -7.902 8.155 1.00 84.19 84 GLY A N 1
ATOM 697 C CA . GLY A 1 84 ? 3.462 -8.371 8.470 1.00 84.19 84 GLY A CA 1
ATOM 698 C C . GLY A 1 84 ? 4.000 -7.920 9.835 1.00 84.19 84 GLY A C 1
ATOM 699 O O . GLY A 1 84 ? 5.212 -7.795 10.013 1.00 84.19 84 GLY A O 1
ATOM 700 N N . HIS A 1 85 ? 3.131 -7.647 10.814 1.00 86.31 85 HIS A N 1
ATOM 701 C CA . HIS A 1 85 ? 3.546 -7.245 12.162 1.00 86.31 85 HIS A CA 1
ATOM 702 C C . HIS A 1 85 ? 3.866 -8.451 13.050 1.00 86.31 85 HIS A C 1
ATOM 704 O O . HIS A 1 85 ? 2.980 -9.199 13.471 1.00 86.31 85 HIS A O 1
ATOM 710 N N . LYS A 1 86 ? 5.140 -8.577 13.438 1.00 78.88 86 LYS A N 1
ATOM 711 C CA . LYS A 1 86 ? 5.622 -9.684 14.278 1.00 78.88 86 LYS A CA 1
ATOM 712 C C . LYS A 1 86 ? 5.068 -9.648 15.707 1.00 78.88 86 LYS A C 1
ATOM 714 O O . LYS A 1 86 ? 4.848 -10.699 16.295 1.00 78.88 86 LYS A O 1
ATOM 719 N N . SER A 1 87 ? 4.772 -8.470 16.262 1.00 76.62 87 SER A N 1
ATOM 720 C CA . SER A 1 87 ? 4.295 -8.329 17.648 1.00 76.62 87 SER A CA 1
ATOM 721 C C . SER A 1 87 ? 3.046 -7.452 17.779 1.00 76.62 87 SER A C 1
ATOM 723 O O . SER A 1 87 ? 2.758 -6.607 16.926 1.00 76.62 87 SER A O 1
ATOM 725 N N . ARG A 1 88 ? 2.304 -7.621 18.886 1.00 74.94 88 ARG A N 1
ATOM 726 C CA . ARG A 1 88 ? 1.187 -6.722 19.243 1.00 74.94 88 ARG A CA 1
ATOM 727 C C . ARG A 1 88 ? 1.671 -5.290 19.457 1.00 74.94 88 ARG A C 1
ATOM 729 O O . ARG A 1 88 ? 1.004 -4.355 19.035 1.00 74.94 88 ARG A O 1
ATOM 736 N N . ALA A 1 89 ? 2.870 -5.111 20.019 1.00 73.88 89 ALA A N 1
ATOM 737 C CA . ALA A 1 89 ? 3.473 -3.795 20.236 1.00 73.88 89 ALA A CA 1
ATOM 738 C C . ALA A 1 89 ? 3.649 -2.996 18.931 1.00 73.88 89 ALA A C 1
ATOM 740 O O . ALA A 1 89 ? 3.421 -1.788 18.923 1.00 73.88 89 ALA A O 1
ATOM 741 N N . MET A 1 90 ? 3.980 -3.660 17.814 1.00 73.00 90 MET A N 1
ATOM 742 C CA . MET A 1 90 ? 4.023 -3.006 16.498 1.00 73.00 90 MET A CA 1
ATOM 743 C C . MET A 1 90 ? 2.644 -2.503 16.065 1.00 73.00 90 MET A C 1
ATOM 745 O O . MET A 1 90 ? 2.554 -1.436 15.482 1.00 73.00 90 MET A O 1
ATOM 749 N N . THR A 1 91 ? 1.577 -3.228 16.397 1.00 70.1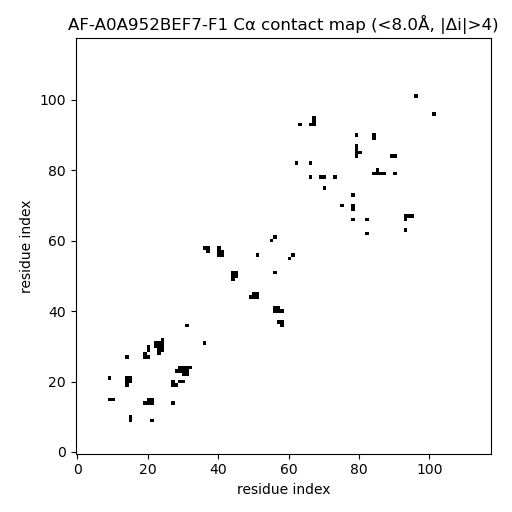9 91 THR A N 1
ATOM 750 C CA . THR A 1 91 ? 0.190 -2.912 16.007 1.00 70.19 91 THR A CA 1
ATOM 751 C C . THR A 1 91 ? -0.447 -1.874 16.921 1.00 70.19 91 THR A C 1
ATOM 753 O O . THR A 1 91 ? -1.215 -1.040 16.456 1.00 70.19 91 THR A O 1
ATOM 756 N N . LYS A 1 92 ? -0.063 -1.848 18.203 1.00 68.50 92 LYS A N 1
ATOM 757 C CA . LYS A 1 92 ? -0.597 -0.911 19.199 1.00 68.50 92 LYS A CA 1
ATOM 758 C C . LYS A 1 92 ? -0.330 0.561 18.847 1.00 68.50 92 LYS A C 1
ATOM 760 O O . LYS A 1 92 ? -1.106 1.428 19.228 1.00 68.50 92 LYS A O 1
ATOM 765 N N . ARG A 1 93 ? 0.715 0.839 18.056 1.00 64.88 93 ARG A N 1
ATOM 766 C CA . ARG A 1 93 ? 1.010 2.177 17.498 1.00 64.88 93 ARG A CA 1
ATOM 767 C C . ARG A 1 93 ? -0.037 2.679 16.494 1.00 64.88 93 ARG A C 1
ATOM 769 O O . ARG A 1 93 ? 0.016 3.834 16.106 1.00 64.88 93 ARG A O 1
ATOM 776 N N . TYR A 1 94 ? -0.941 1.809 16.049 1.00 61.12 94 TYR A N 1
ATOM 777 C CA . TYR A 1 94 ? -1.940 2.100 15.024 1.00 61.12 94 TYR A CA 1
ATOM 778 C C . TYR A 1 94 ? -3.374 2.107 15.574 1.00 61.12 94 TYR A C 1
ATOM 780 O O . TYR A 1 94 ? -4.285 2.535 14.871 1.00 61.12 94 TYR A O 1
ATOM 788 N N . THR A 1 95 ? -3.579 1.641 16.810 1.00 60.34 95 THR A N 1
ATOM 789 C CA . THR A 1 95 ? -4.832 1.792 17.567 1.00 60.34 95 THR A CA 1
ATOM 790 C C . THR A 1 95 ? -4.971 3.248 18.009 1.00 60.34 95 THR A C 1
ATOM 792 O O . THR A 1 95 ? -4.598 3.606 19.123 1.00 60.34 95 THR A O 1
ATOM 795 N N . HIS A 1 96 ? -5.500 4.091 17.133 1.00 60.75 96 HIS A N 1
ATOM 796 C CA . HIS A 1 96 ? -6.092 5.368 17.523 1.00 60.75 96 HIS A CA 1
ATOM 797 C C . HIS A 1 96 ? -7.606 5.227 17.396 1.00 60.75 96 HIS A C 1
ATOM 799 O O . HIS A 1 96 ? -8.213 5.806 16.505 1.00 60.75 96 HIS A O 1
ATOM 805 N N . ILE A 1 97 ? -8.187 4.381 18.251 1.00 59.62 97 ILE A N 1
ATOM 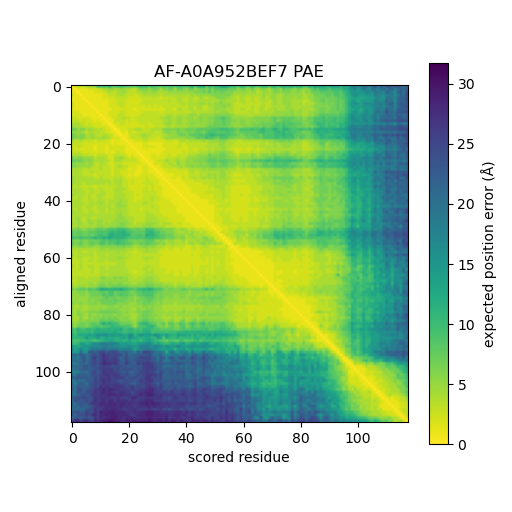806 C CA . ILE A 1 97 ? -9.635 4.390 18.467 1.00 59.62 97 ILE A CA 1
ATOM 807 C C . ILE A 1 97 ? -9.917 5.716 19.163 1.00 59.62 97 ILE A C 1
ATOM 809 O O . ILE A 1 97 ? -9.306 5.996 20.202 1.00 59.62 97 ILE A O 1
ATOM 813 N N . THR A 1 98 ? -10.761 6.557 18.573 1.00 63.22 98 THR A N 1
ATOM 814 C CA . THR A 1 98 ? -11.115 7.817 19.231 1.00 63.22 98 THR A CA 1
ATOM 815 C C . THR A 1 98 ? -11.951 7.517 20.484 1.00 63.22 98 THR A C 1
ATOM 817 O O . THR A 1 98 ? -12.581 6.456 20.565 1.00 63.22 98 THR A O 1
ATOM 820 N N . PRO A 1 99 ? -11.955 8.389 21.506 1.00 59.25 99 PRO A N 1
ATOM 821 C CA . PRO A 1 99 ? -12.774 8.186 22.702 1.00 59.25 99 PRO A CA 1
ATOM 822 C C . PRO A 1 99 ? -14.249 7.893 22.384 1.00 59.25 99 PRO A C 1
ATOM 824 O O . PRO A 1 99 ? -14.864 7.050 23.033 1.00 59.25 99 PRO A O 1
ATOM 827 N N . GLU A 1 100 ? -14.783 8.523 21.338 1.00 63.25 100 GLU A N 1
ATOM 828 C CA . GLU A 1 100 ? -16.155 8.349 20.860 1.00 63.25 100 GLU A CA 1
ATOM 829 C C . GLU A 1 100 ? -16.379 6.943 20.286 1.00 63.25 100 GLU A C 1
ATOM 831 O O . GLU A 1 100 ? -17.376 6.294 20.592 1.00 63.25 100 GLU A O 1
ATOM 836 N N . GLU A 1 101 ? -15.430 6.428 19.502 1.00 63.03 101 GLU A N 1
ATOM 837 C CA . GLU A 1 101 ? -15.499 5.073 18.942 1.00 63.03 101 GLU A CA 1
ATOM 838 C C . GLU A 1 101 ? -15.398 3.996 20.030 1.00 63.03 101 GLU A C 1
ATOM 840 O O . GLU A 1 101 ? -16.088 2.980 19.967 1.00 63.03 101 GLU A O 1
ATOM 845 N N . ARG A 1 102 ? -14.582 4.239 21.063 1.00 65.19 102 ARG A N 1
ATOM 846 C CA . ARG A 1 102 ? -14.457 3.341 22.217 1.00 65.19 102 ARG A CA 1
ATOM 847 C C . ARG A 1 102 ? -15.733 3.308 23.059 1.00 65.19 102 ARG A C 1
ATOM 849 O O . ARG A 1 102 ? -16.064 2.261 23.607 1.00 65.19 102 ARG A O 1
ATOM 856 N N . LEU A 1 103 ? -16.447 4.429 23.161 1.00 64.19 103 LEU A N 1
ATOM 857 C CA . LEU A 1 103 ? -17.709 4.505 23.895 1.00 64.19 103 LEU A CA 1
ATOM 858 C C . LEU A 1 103 ? -18.804 3.650 23.237 1.00 64.19 103 LEU A C 1
ATOM 860 O O . LEU A 1 103 ? -19.532 2.958 23.942 1.00 64.19 103 LEU A O 1
ATOM 864 N N . VAL A 1 104 ? -18.874 3.644 21.902 1.00 69.94 104 VAL A N 1
ATOM 865 C CA . VAL A 1 104 ? -19.831 2.819 21.142 1.00 69.94 104 VAL A CA 1
ATOM 866 C C . VAL A 1 104 ? -19.544 1.322 21.309 1.00 69.94 104 VAL A C 1
ATOM 868 O O . VAL A 1 104 ? -20.467 0.543 21.537 1.00 69.94 104 VAL A O 1
ATOM 871 N N . GLU A 1 105 ? -18.272 0.908 21.250 1.00 66.62 105 GLU A N 1
ATOM 872 C CA . GLU A 1 105 ? -17.893 -0.490 21.512 1.00 66.62 105 GLU A CA 1
ATOM 873 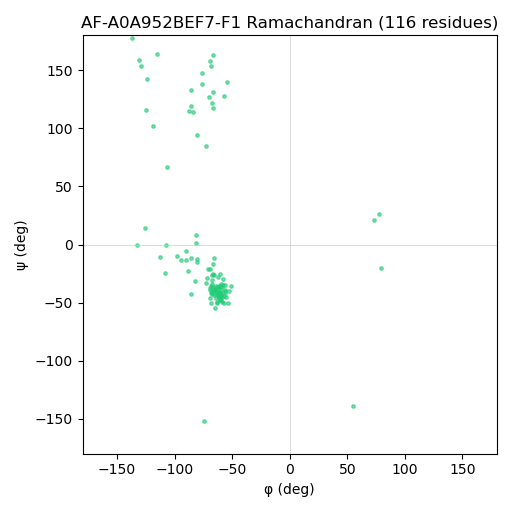C C . GLU A 1 105 ? -18.264 -0.915 22.938 1.00 66.62 105 GLU A C 1
ATOM 875 O O . GLU A 1 105 ? -18.856 -1.977 23.130 1.00 66.62 105 GLU A O 1
ATOM 880 N N . LEU A 1 106 ? -17.975 -0.067 23.933 1.00 67.44 106 LEU A N 1
ATOM 881 C CA . LEU A 1 106 ? -18.325 -0.337 25.326 1.00 67.44 106 LEU A CA 1
ATOM 882 C C . LEU A 1 106 ? -19.835 -0.467 25.513 1.00 67.44 106 LEU A C 1
ATOM 884 O O . LEU A 1 106 ? -20.259 -1.419 26.153 1.00 67.44 106 LEU A O 1
ATOM 888 N N . GLN A 1 107 ? -20.641 0.411 24.908 1.00 69.94 107 GLN A N 1
ATOM 889 C CA . GLN A 1 107 ?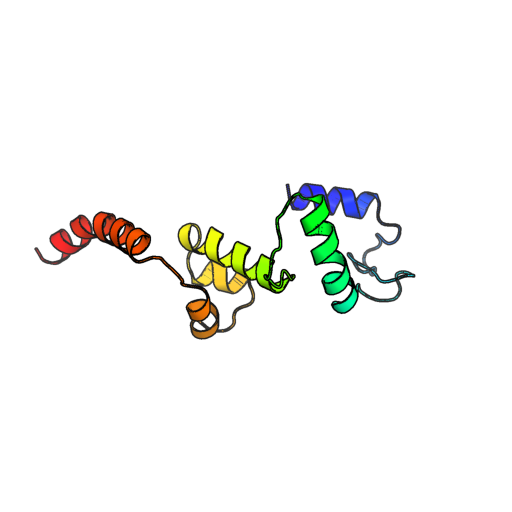 -22.104 0.333 24.986 1.00 69.94 107 GLN A CA 1
ATOM 890 C C . GLN A 1 107 ? -22.649 -1.013 24.503 1.00 69.94 107 GLN A C 1
ATOM 892 O O . GLN A 1 107 ? -23.506 -1.588 25.163 1.00 69.94 107 GLN A O 1
ATOM 897 N N . SER A 1 108 ? -22.113 -1.552 23.404 1.00 67.62 108 SER A N 1
ATOM 898 C CA . SER A 1 108 ? -22.520 -2.872 22.898 1.00 67.62 108 SER A CA 1
ATOM 899 C C . SER A 1 108 ? -22.089 -4.044 23.790 1.00 67.62 108 SER A C 1
ATOM 901 O O . SER A 1 108 ? -22.665 -5.125 23.713 1.00 67.62 108 SER A O 1
ATOM 903 N N . ALA A 1 109 ? -21.078 -3.834 24.637 1.00 70.25 109 ALA A N 1
ATOM 904 C CA . ALA A 1 109 ? -20.563 -4.833 25.563 1.00 70.25 109 ALA A CA 1
ATOM 905 C C . ALA A 1 109 ? -21.180 -4.731 26.968 1.00 70.25 109 ALA A C 1
ATOM 907 O O . ALA A 1 109 ? -21.024 -5.670 27.743 1.00 70.25 109 ALA A O 1
ATOM 908 N N . LEU A 1 110 ? -21.876 -3.636 27.304 1.00 71.81 110 LEU A N 1
ATOM 909 C CA . LEU A 1 110 ? -22.465 -3.423 28.633 1.00 71.81 110 LEU A CA 1
ATOM 910 C C . LEU A 1 110 ? -23.457 -4.529 29.005 1.00 71.81 110 LEU A C 1
ATOM 912 O O . LEU A 1 110 ? -23.330 -5.097 30.081 1.00 71.81 110 LEU A O 1
ATOM 916 N N . GLU A 1 111 ? -24.351 -4.922 28.093 1.00 68.25 111 GLU A N 1
ATOM 917 C CA . GLU A 1 111 ? -25.303 -6.018 28.351 1.00 68.25 111 GLU A CA 1
ATOM 918 C C . GLU A 1 111 ? -24.592 -7.346 28.659 1.00 68.25 111 GLU A C 1
ATOM 920 O O . GLU A 1 111 ? -25.002 -8.092 29.546 1.00 68.25 111 GLU A O 1
ATOM 925 N N . GLN A 1 112 ? -23.489 -7.638 27.964 1.00 69.88 112 GLN A N 1
ATOM 926 C CA . GLN A 1 112 ? -22.702 -8.854 28.197 1.00 69.88 112 GLN A CA 1
ATOM 927 C C . GLN A 1 112 ? -21.906 -8.791 29.503 1.00 69.88 112 GLN A C 1
ATOM 929 O O . GLN A 1 112 ? -21.696 -9.821 30.138 1.00 69.88 112 GLN A O 1
ATOM 934 N N . ILE A 1 113 ? -21.450 -7.597 29.891 1.00 72.81 113 ILE A N 1
ATOM 935 C CA . ILE A 1 113 ? -20.743 -7.368 31.151 1.00 72.81 113 ILE A CA 1
ATOM 936 C C . ILE A 1 113 ? -21.711 -7.555 32.314 1.00 72.81 113 ILE A C 1
ATOM 938 O O . ILE A 1 113 ? -21.402 -8.336 33.205 1.00 72.81 113 ILE A O 1
ATOM 942 N N . ASP A 1 114 ? -22.876 -6.911 32.284 1.00 74.75 114 ASP A N 1
ATOM 943 C CA . ASP A 1 114 ? -23.860 -6.991 33.368 1.00 74.75 114 ASP A CA 1
ATOM 944 C C . ASP A 1 114 ? -24.337 -8.434 33.582 1.00 74.75 114 ASP A C 1
ATOM 946 O O . ASP A 1 114 ? -24.352 -8.916 34.709 1.00 74.75 114 ASP A O 1
ATOM 950 N N . THR A 1 115 ? -24.580 -9.178 32.497 1.00 70.38 115 THR A N 1
ATOM 951 C CA . THR A 1 115 ? -24.971 -10.599 32.567 1.00 70.38 115 THR A CA 1
ATOM 952 C C . THR A 1 115 ? -23.860 -11.505 33.122 1.00 70.38 115 THR A C 1
ATOM 954 O O . THR A 1 115 ? -24.141 -12.570 33.655 1.00 70.38 115 THR A O 1
ATOM 957 N N . ALA A 1 116 ? -22.583 -11.131 32.980 1.00 66.00 116 ALA A N 1
ATOM 958 C CA . ALA A 1 116 ? -21.459 -11.930 33.478 1.00 66.00 116 ALA A CA 1
ATOM 959 C C . ALA A 1 116 ? -21.201 -11.757 34.987 1.00 66.00 116 ALA A C 1
ATOM 961 O O . ALA A 1 116 ? -20.410 -12.516 35.552 1.00 66.00 116 ALA A O 1
ATOM 962 N N . TRP A 1 117 ? -21.813 -10.747 35.613 1.00 57.53 117 TRP A N 1
ATOM 963 C CA . TRP A 1 117 ? -21.686 -10.445 37.043 1.00 57.53 117 TRP A CA 1
ATOM 964 C C . TRP A 1 117 ? -22.948 -10.777 37.860 1.00 57.53 117 TRP A C 1
ATOM 966 O O . TRP A 1 117 ? -22.921 -10.595 39.080 1.00 57.53 117 TRP A O 1
ATOM 976 N N . GLU A 1 118 ? -24.008 -11.278 37.217 1.00 48.31 118 GLU A N 1
ATOM 977 C CA . GLU A 1 118 ? -25.150 -11.964 37.852 1.00 48.31 118 GLU A CA 1
ATOM 978 C C . GLU A 1 118 ? -24.892 -13.474 37.995 1.00 48.31 118 GLU A C 1
ATOM 980 O O . GLU A 1 118 ? -25.291 -14.035 39.043 1.00 48.31 118 GLU A O 1
#

pLDDT: mean 83.0, std 11.01, range [48.31, 94.88]

Solvent-accessible surface area (backbone atoms only — not comparable to full-atom values): 7305 Å² total; per-residue (Å²): 106,74,68,55,53,53,49,55,48,50,76,68,40,95,57,68,57,92,89,45,43,93,56,41,43,96,78,53,85,41,61,54,52,69,69,56,50,56,66,50,42,51,64,49,37,52,77,70,70,48,86,56,82,95,53,86,65,40,74,64,52,50,50,50,52,53,49,55,68,39,57,84,76,40,60,69,71,59,51,29,60,77,75,67,45,91,47,67,74,68,51,57,79,60,68,74,72,50,73,70,60,51,50,55,55,48,60,74,41,44,66,60,52,56,63,73,76,110

Mean predicted aligned error: 9.23 Å

Secondary structure (DSSP, 8-state):
-HHHHHHHHHHH-S--STTS-SSB-SSSSSBPPHHHHHHHHHHHHHHTT---TT----HHHHHHHHHHHHHTTS-HHHHHHHHT-SSHHHHHTT----HHHHHHHHHHHHHHHHHH--

Foldseek 3Di:
DVVVVLVVLLVVDPDNDPPFESAADDPRPHHDDQVNQLVPQVVVCVVVVHDQPPHRDHPVVVLLVVLLVCVVPDDPVVSCVVSVNPDVVVSVVSPPCDPVNVVVVVVVCVVVVVVVVD